Protein AF-A0A928UXD2-F1 (afdb_monomer_lite)

Radius of gyration: 13.26 Å; chains: 1; bounding box: 44×24×30 Å

pLDDT: mean 84.26, std 12.35, range [38.38, 94.88]

Structure (mmCIF, N/CA/C/O backbone):
data_AF-A0A928UXD2-F1
#
_entry.id   AF-A0A928UXD2-F1
#
loop_
_atom_site.group_PDB
_atom_site.id
_atom_site.type_symbol
_atom_site.label_atom_id
_atom_site.label_alt_id
_atom_site.label_comp_id
_atom_site.label_asym_id
_atom_site.label_entity_id
_atom_site.label_seq_id
_atom_site.pdbx_PDB_ins_code
_atom_site.Cartn_x
_atom_site.Cartn_y
_atom_site.Cartn_z
_atom_site.occupancy
_atom_site.B_iso_or_equiv
_atom_site.auth_seq_id
_atom_site.auth_comp_id
_atom_site.auth_asym_id
_atom_site.auth_atom_id
_atom_site.pdbx_PDB_model_num
ATOM 1 N N . MET A 1 1 ? 14.915 3.663 3.161 1.00 73.19 1 MET A N 1
ATOM 2 C CA . MET A 1 1 ? 14.680 4.169 4.533 1.00 73.19 1 MET A CA 1
ATOM 3 C C . MET A 1 1 ? 13.244 3.864 4.917 1.00 73.19 1 MET A C 1
ATOM 5 O O . MET A 1 1 ? 12.392 3.931 4.041 1.00 73.19 1 MET A O 1
ATOM 9 N N . LEU A 1 2 ? 12.987 3.504 6.177 1.00 84.00 2 LEU A N 1
ATOM 10 C CA . LEU A 1 2 ? 11.627 3.274 6.672 1.00 84.00 2 LEU A CA 1
ATOM 11 C C . LEU A 1 2 ? 10.919 4.628 6.837 1.00 84.00 2 LEU A C 1
ATOM 13 O O . LEU A 1 2 ? 11.472 5.527 7.470 1.00 84.00 2 LEU A O 1
ATOM 17 N N . LYS A 1 3 ? 9.731 4.773 6.254 1.00 91.38 3 LYS A N 1
ATOM 18 C CA . LYS A 1 3 ? 8.880 5.964 6.343 1.00 91.38 3 LYS A CA 1
ATOM 19 C C . LYS A 1 3 ? 7.648 5.671 7.188 1.00 91.38 3 LYS A C 1
ATOM 21 O O . LYS A 1 3 ? 7.286 4.513 7.367 1.00 91.38 3 LYS A O 1
ATOM 26 N N . GLU A 1 4 ? 6.999 6.716 7.687 1.00 93.88 4 GLU A N 1
ATOM 27 C CA . GLU A 1 4 ? 5.747 6.607 8.436 1.00 93.88 4 GLU A CA 1
ATOM 28 C C . GLU A 1 4 ? 4.649 7.399 7.722 1.00 93.88 4 GLU A C 1
ATOM 30 O O . GLU A 1 4 ? 4.905 8.476 7.181 1.00 93.88 4 GLU A O 1
ATOM 35 N N . ALA A 1 5 ? 3.435 6.853 7.693 1.00 92.06 5 ALA A N 1
ATOM 36 C CA . ALA A 1 5 ? 2.258 7.534 7.169 1.00 92.06 5 ALA A CA 1
ATOM 37 C C . ALA A 1 5 ? 1.046 7.265 8.054 1.00 92.06 5 ALA A C 1
ATOM 39 O O . ALA A 1 5 ? 0.770 6.129 8.436 1.00 92.06 5 ALA A O 1
ATOM 40 N N . THR A 1 6 ? 0.294 8.324 8.334 1.00 93.00 6 THR A N 1
ATOM 41 C CA . THR A 1 6 ? -1.017 8.230 8.967 1.00 93.00 6 THR A CA 1
ATOM 42 C C . THR A 1 6 ? -2.078 8.106 7.883 1.00 93.00 6 THR A C 1
ATOM 44 O O . THR A 1 6 ? -2.188 8.971 7.015 1.00 93.00 6 THR A O 1
ATOM 47 N N . ILE A 1 7 ? -2.863 7.036 7.939 1.00 90.75 7 ILE A N 1
ATOM 48 C CA . ILE A 1 7 ? -3.954 6.763 7.006 1.00 90.75 7 ILE A CA 1
ATOM 49 C C . ILE A 1 7 ? -5.288 6.773 7.745 1.00 90.75 7 ILE A C 1
ATOM 51 O O . ILE A 1 7 ? -5.373 6.351 8.899 1.00 90.75 7 ILE A O 1
ATOM 55 N N . THR A 1 8 ? -6.341 7.229 7.071 1.00 89.38 8 THR A N 1
ATOM 56 C CA . THR A 1 8 ? -7.708 7.186 7.598 1.00 89.38 8 THR A CA 1
ATOM 57 C C . THR A 1 8 ? -8.586 6.400 6.638 1.00 89.38 8 THR A C 1
ATOM 59 O O . THR A 1 8 ? -8.760 6.800 5.490 1.00 89.38 8 THR A O 1
ATOM 62 N N . LEU A 1 9 ? -9.165 5.299 7.113 1.00 84.25 9 LEU A N 1
ATOM 63 C CA . LEU A 1 9 ? -10.058 4.441 6.341 1.00 84.25 9 LEU A CA 1
ATOM 64 C C . LEU A 1 9 ? -11.341 4.187 7.138 1.00 84.25 9 LEU A C 1
ATOM 66 O O . LEU A 1 9 ? -11.294 3.760 8.290 1.00 84.25 9 LEU A O 1
ATOM 70 N N . ARG A 1 10 ? -12.505 4.460 6.533 1.00 84.25 10 ARG A N 1
ATOM 71 C CA . ARG A 1 10 ? -13.837 4.259 7.151 1.00 84.25 10 ARG A CA 1
ATOM 72 C C . ARG A 1 10 ? -13.970 4.874 8.558 1.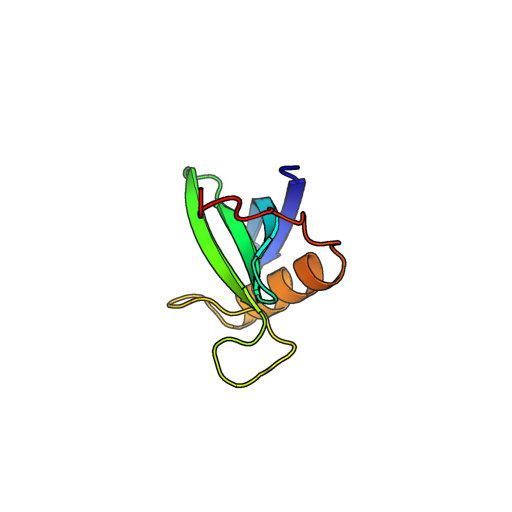00 84.25 10 ARG A C 1
ATOM 74 O O . ARG A 1 10 ? -14.569 4.281 9.450 1.00 84.25 10 ARG A O 1
ATOM 81 N N . GLY A 1 11 ? -13.379 6.053 8.764 1.00 85.88 11 GLY A N 1
ATOM 82 C CA . GLY A 1 11 ? -13.404 6.771 10.045 1.00 85.88 11 GLY A CA 1
ATOM 83 C C . GLY A 1 11 ? -12.443 6.237 11.113 1.00 85.88 11 GLY A C 1
ATOM 84 O O . GLY A 1 11 ? -12.439 6.755 12.226 1.00 85.88 11 GLY A O 1
ATOM 85 N N . LYS A 1 12 ? -11.617 5.232 10.795 1.00 85.62 12 LYS A N 1
ATOM 86 C CA . LYS A 1 12 ? -10.514 4.778 11.648 1.00 85.62 12 LYS A CA 1
ATOM 87 C C . LYS A 1 12 ? -9.201 5.330 11.125 1.00 85.62 12 LYS A C 1
ATOM 89 O O . LYS A 1 12 ? -8.910 5.202 9.939 1.00 85.62 12 LYS A O 1
ATOM 94 N N . THR A 1 13 ? -8.410 5.897 12.021 1.00 90.25 13 THR A N 1
ATOM 95 C CA . THR A 1 13 ? -7.065 6.379 11.720 1.00 90.25 13 THR A CA 1
ATOM 96 C C . THR A 1 13 ? -6.047 5.396 12.278 1.00 90.25 13 THR A C 1
ATOM 98 O O . THR A 1 13 ? -6.187 4.948 13.412 1.00 90.25 13 THR A O 1
ATOM 101 N N . THR A 1 14 ? -5.043 5.051 11.479 1.00 89.62 14 THR A N 1
ATOM 102 C CA . THR A 1 14 ? -3.923 4.201 11.892 1.00 89.62 14 THR A CA 1
ATOM 103 C C . THR A 1 14 ? -2.626 4.729 11.299 1.00 89.62 14 THR A C 1
ATOM 105 O O . THR A 1 14 ? -2.626 5.379 10.250 1.00 89.62 14 THR A O 1
ATOM 108 N N . THR A 1 15 ? -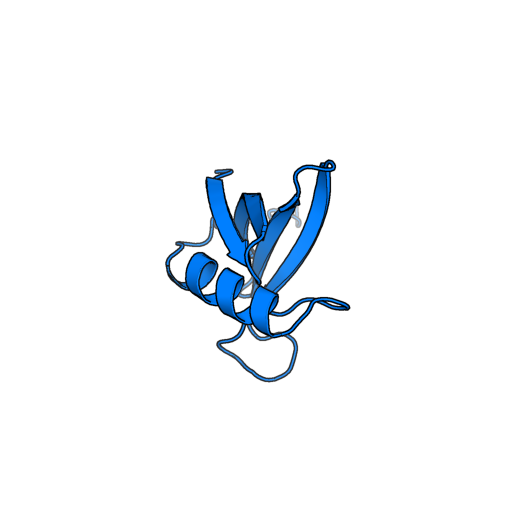1.517 4.485 11.987 1.00 92.12 15 THR A N 1
ATOM 109 C CA . THR A 1 15 ? -0.181 4.836 11.518 1.00 92.12 15 THR A CA 1
ATOM 110 C C . THR A 1 15 ? 0.529 3.587 11.036 1.00 92.12 15 THR A C 1
ATOM 112 O O . THR A 1 15 ? 0.698 2.621 11.775 1.00 92.12 15 THR A O 1
ATOM 115 N N . ILE A 1 16 ? 0.986 3.620 9.792 1.00 93.56 16 ILE A N 1
ATOM 116 C CA . ILE A 1 16 ? 1.787 2.552 9.212 1.00 93.56 16 ILE A CA 1
ATOM 117 C C . ILE A 1 16 ? 3.234 2.992 9.078 1.00 93.56 16 ILE A C 1
ATOM 119 O O . ILE A 1 16 ? 3.524 4.157 8.795 1.00 93.56 16 ILE A O 1
ATOM 123 N N . LYS A 1 17 ? 4.149 2.036 9.219 1.00 94.88 17 LYS A N 1
ATOM 124 C CA . LYS A 1 17 ? 5.527 2.207 8.759 1.00 94.88 17 LYS A CA 1
ATOM 125 C C . LYS A 1 17 ? 5.690 1.454 7.460 1.00 94.88 17 LYS A C 1
ATOM 127 O O . LYS A 1 17 ? 5.196 0.342 7.349 1.00 94.88 17 LYS A O 1
ATOM 132 N N . TYR A 1 18 ? 6.371 2.012 6.477 1.00 94.44 18 TYR A N 1
ATOM 133 C CA . TYR A 1 18 ? 6.539 1.335 5.201 1.00 94.44 18 TYR A CA 1
ATOM 134 C C . TYR A 1 18 ? 7.885 1.635 4.556 1.00 94.44 18 TYR A C 1
ATOM 136 O O . TYR A 1 18 ? 8.580 2.589 4.908 1.00 94.44 18 TYR A O 1
ATOM 144 N N . ILE A 1 19 ? 8.264 0.793 3.605 1.00 94.19 19 ILE A N 1
ATOM 145 C CA . ILE A 1 19 ? 9.393 1.025 2.714 1.00 94.19 19 ILE A CA 1
ATOM 146 C C . ILE A 1 19 ? 9.028 0.526 1.324 1.00 94.19 19 ILE A C 1
ATOM 148 O O . ILE A 1 19 ? 8.497 -0.574 1.188 1.00 94.19 19 ILE A O 1
ATOM 152 N N . VAL A 1 20 ? 9.315 1.336 0.309 1.00 92.75 20 VAL A N 1
ATOM 153 C CA . VAL A 1 20 ? 9.205 0.939 -1.095 1.00 92.75 20 VAL A CA 1
ATOM 154 C C . VAL A 1 20 ? 10.588 0.530 -1.583 1.00 92.75 20 VAL A C 1
ATOM 156 O O . VAL A 1 20 ? 11.557 1.270 -1.410 1.00 92.75 20 VAL A O 1
ATOM 159 N N . VAL A 1 21 ? 10.679 -0.661 -2.154 1.00 91.19 21 VAL A N 1
ATOM 160 C CA . VAL A 1 21 ? 11.917 -1.319 -2.573 1.00 91.19 21 VAL A CA 1
ATOM 161 C C . VAL A 1 21 ? 11.767 -1.833 -3.997 1.00 91.19 21 VAL A C 1
ATOM 163 O O . VAL A 1 21 ? 10.744 -2.415 -4.350 1.00 91.19 21 VAL A O 1
ATOM 166 N N . GLY A 1 22 ? 12.792 -1.600 -4.810 1.00 87.56 22 GLY A N 1
ATOM 167 C CA . GLY A 1 22 ? 12.893 -2.127 -6.168 1.00 87.56 22 GLY A CA 1
ATOM 168 C C . GLY A 1 22 ? 13.930 -3.244 -6.209 1.00 87.56 22 GLY A C 1
ATOM 169 O O . GLY A 1 22 ? 15.055 -3.038 -5.753 1.00 87.56 22 GLY A O 1
ATOM 170 N N . VAL A 1 23 ? 13.549 -4.412 -6.733 1.00 81.19 23 VAL A N 1
ATOM 171 C CA . VAL A 1 23 ? 14.437 -5.568 -6.951 1.00 81.19 23 VAL A CA 1
ATOM 172 C C . VAL A 1 23 ? 14.231 -6.085 -8.368 1.00 81.19 23 VAL A C 1
ATOM 174 O O . VAL A 1 23 ? 13.106 -6.420 -8.730 1.00 81.19 23 VAL A O 1
ATOM 177 N N . ASP A 1 24 ? 15.294 -6.140 -9.177 1.00 71.56 24 ASP A N 1
ATOM 178 C CA . ASP A 1 24 ? 15.302 -6.745 -10.521 1.00 71.56 24 ASP A CA 1
ATOM 179 C C . ASP A 1 24 ? 14.097 -6.370 -11.412 1.00 71.56 24 ASP A C 1
ATOM 181 O O . ASP A 1 24 ? 13.596 -7.183 -12.191 1.00 71.56 24 ASP A O 1
ATOM 185 N N . LYS A 1 25 ? 13.663 -5.099 -11.340 1.00 74.69 25 LYS A N 1
ATOM 186 C CA . LYS A 1 25 ? 12.514 -4.483 -12.054 1.00 74.69 25 LYS A CA 1
ATOM 187 C C . LYS A 1 25 ? 11.125 -4.708 -11.441 1.00 74.69 25 LYS A C 1
ATOM 189 O O . L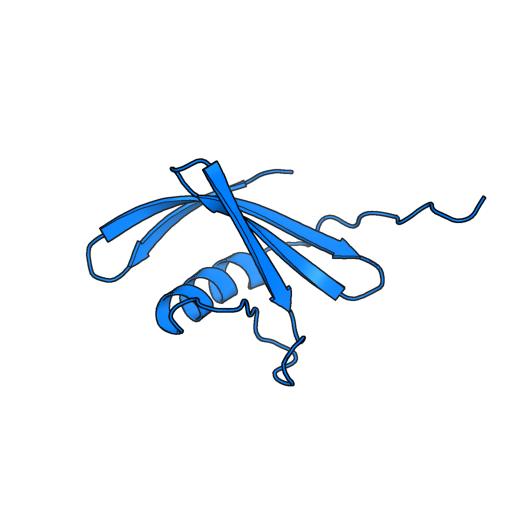YS A 1 25 ? 10.133 -4.338 -12.069 1.00 74.69 25 LYS A O 1
ATOM 194 N N . ILE A 1 26 ? 11.035 -5.280 -10.245 1.00 81.62 26 ILE A N 1
ATOM 195 C CA . ILE A 1 26 ? 9.786 -5.403 -9.489 1.00 81.62 26 ILE A CA 1
ATOM 196 C C . ILE A 1 26 ? 9.840 -4.472 -8.283 1.00 81.62 26 ILE A C 1
ATOM 198 O O . ILE A 1 26 ? 10.635 -4.661 -7.359 1.00 81.62 26 ILE A O 1
ATOM 202 N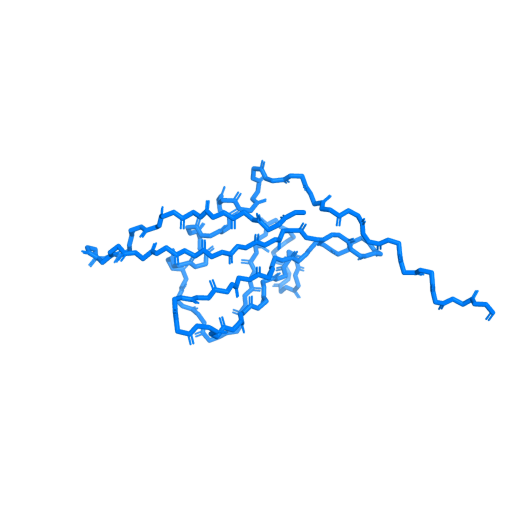 N . ASP A 1 27 ? 8.936 -3.498 -8.278 1.00 89.31 27 ASP A N 1
ATOM 203 C CA . ASP A 1 27 ? 8.706 -2.658 -7.113 1.00 89.31 27 ASP A CA 1
ATOM 204 C C . ASP A 1 27 ? 7.762 -3.374 -6.142 1.00 89.31 27 ASP A C 1
ATOM 206 O O . 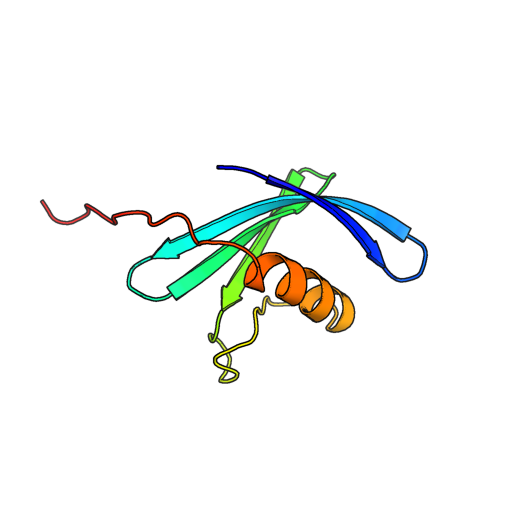ASP A 1 27 ? 6.703 -3.890 -6.521 1.00 89.31 27 ASP A O 1
ATOM 210 N N . HIS A 1 28 ? 8.136 -3.397 -4.869 1.00 91.88 28 HIS A N 1
ATOM 211 C CA . HIS A 1 28 ? 7.289 -3.869 -3.785 1.00 91.88 28 HIS A CA 1
ATOM 212 C C . HIS A 1 28 ? 7.367 -2.928 -2.582 1.00 91.88 28 HIS A C 1
ATOM 214 O O . HIS A 1 28 ? 8.355 -2.231 -2.367 1.00 91.88 28 HIS A O 1
ATOM 220 N N . ALA A 1 29 ? 6.288 -2.861 -1.814 1.00 92.75 29 ALA A N 1
ATOM 221 C CA . ALA A 1 29 ? 6.197 -2.060 -0.609 1.00 92.75 29 ALA A CA 1
ATOM 222 C C . ALA A 1 29 ? 5.982 -2.988 0.580 1.00 92.75 29 ALA A C 1
ATOM 224 O O . ALA A 1 29 ? 5.066 -3.809 0.584 1.00 92.75 29 ALA A O 1
ATOM 225 N N . ILE A 1 30 ? 6.825 -2.862 1.596 1.00 93.31 30 ILE A N 1
ATOM 226 C CA . ILE A 1 30 ? 6.685 -3.601 2.847 1.00 93.31 30 ILE A CA 1
ATOM 227 C C . ILE A 1 30 ? 6.061 -2.650 3.853 1.00 93.31 30 ILE A C 1
ATOM 229 O O . ILE A 1 30 ? 6.677 -1.651 4.217 1.00 93.31 30 ILE A O 1
ATOM 233 N N . VAL A 1 31 ? 4.854 -2.968 4.307 1.00 94.19 31 VAL A N 1
ATOM 234 C CA . VAL A 1 31 ? 4.112 -2.218 5.322 1.00 94.19 31 VAL A CA 1
ATOM 235 C C . VAL A 1 31 ? 4.210 -2.962 6.644 1.00 94.19 31 VAL A C 1
ATOM 237 O O . VAL A 1 31 ? 3.983 -4.164 6.690 1.00 94.19 31 VAL A O 1
ATOM 240 N N . THR A 1 32 ? 4.552 -2.256 7.714 1.00 94.56 32 THR A N 1
ATOM 241 C CA . THR A 1 32 ? 4.491 -2.711 9.103 1.00 94.56 32 THR A CA 1
ATOM 242 C C . THR A 1 32 ? 3.366 -1.962 9.808 1.00 94.56 32 THR A C 1
ATOM 244 O O . THR A 1 32 ? 3.386 -0.730 9.884 1.00 94.56 32 THR A O 1
ATOM 247 N N . TRP A 1 33 ? 2.391 -2.711 10.307 1.00 92.06 33 TRP A N 1
ATOM 248 C CA . TRP A 1 33 ? 1.223 -2.196 11.017 1.00 92.06 33 TRP A CA 1
ATOM 249 C C . TRP A 1 33 ? 1.539 -1.930 12.496 1.00 92.06 33 TRP A C 1
ATOM 251 O O . TRP A 1 33 ? 2.578 -2.348 13.010 1.00 92.06 33 TRP A O 1
ATOM 261 N N . GLU A 1 34 ? 0.630 -1.262 13.210 1.00 88.94 34 GLU A N 1
ATOM 262 C CA . GLU A 1 34 ? 0.798 -0.938 14.639 1.00 88.94 34 GLU A CA 1
ATOM 263 C C . GLU A 1 34 ? 0.965 -2.179 15.530 1.00 88.94 34 GLU A C 1
ATOM 265 O O . GLU A 1 34 ? 1.670 -2.129 16.535 1.00 88.94 34 GLU A O 1
ATOM 270 N N . ASN A 1 35 ? 0.363 -3.310 15.145 1.00 89.12 35 ASN A N 1
ATOM 271 C CA . ASN A 1 35 ? 0.511 -4.596 15.837 1.00 89.12 35 ASN A CA 1
ATOM 272 C C . ASN A 1 35 ? 1.855 -5.301 15.535 1.00 89.12 35 ASN A C 1
ATOM 274 O O . ASN A 1 35 ? 2.100 -6.388 16.053 1.00 89.12 35 ASN A O 1
ATOM 278 N N . GLY A 1 36 ? 2.711 -4.713 14.693 1.00 89.62 36 GLY A N 1
ATOM 279 C CA . GLY A 1 36 ? 3.987 -5.281 14.254 1.00 89.62 36 GLY A CA 1
ATOM 280 C C . GLY A 1 36 ? 3.884 -6.276 13.094 1.00 89.62 36 GLY A C 1
ATOM 281 O O . GLY A 1 36 ? 4.915 -6.741 12.604 1.00 89.62 36 GLY A O 1
ATOM 282 N N . GLU A 1 37 ? 2.674 -6.591 12.631 1.00 92.19 37 GLU A N 1
ATOM 283 C CA . GLU A 1 37 ? 2.449 -7.431 11.459 1.00 92.19 37 GLU A CA 1
ATOM 284 C C . GLU A 1 37 ? 3.010 -6.759 10.205 1.00 92.19 37 GLU A C 1
ATOM 286 O O . GLU A 1 37 ? 3.011 -5.530 10.085 1.00 92.19 37 GLU A O 1
ATOM 291 N N . ARG A 1 38 ? 3.498 -7.570 9.263 1.00 93.25 38 ARG A N 1
ATOM 292 C CA . ARG A 1 38 ? 4.061 -7.085 8.006 1.00 93.25 38 ARG A CA 1
ATOM 293 C C . ARG A 1 38 ? 3.281 -7.613 6.819 1.00 93.25 38 ARG A C 1
ATOM 295 O O . ARG A 1 38 ? 3.076 -8.816 6.696 1.00 93.25 38 ARG A O 1
ATOM 302 N N . THR A 1 39 ? 2.941 -6.718 5.905 1.00 93.00 39 THR A N 1
ATOM 303 C CA . THR A 1 39 ? 2.284 -7.054 4.643 1.00 93.00 39 THR A CA 1
ATOM 304 C C . THR A 1 39 ? 3.106 -6.519 3.486 1.00 93.00 39 THR A C 1
ATOM 306 O O . THR A 1 39 ? 3.577 -5.383 3.524 1.00 93.00 39 THR A O 1
ATOM 309 N N . THR A 1 40 ? 3.275 -7.339 2.452 1.00 92.25 40 THR A N 1
ATOM 310 C CA . THR A 1 40 ? 4.007 -6.947 1.244 1.00 92.25 40 THR A CA 1
ATOM 311 C C . THR A 1 40 ? 3.027 -6.689 0.111 1.00 92.25 40 THR A C 1
ATOM 313 O O . THR A 1 40 ? 2.180 -7.533 -0.184 1.00 92.25 40 THR A O 1
ATOM 316 N N . PHE A 1 41 ? 3.151 -5.528 -0.517 1.00 92.44 41 PHE A N 1
ATOM 317 C CA . PHE A 1 41 ? 2.417 -5.123 -1.707 1.00 92.44 41 PHE A CA 1
ATOM 318 C C . PHE A 1 41 ? 3.355 -5.186 -2.902 1.00 92.44 41 PHE A C 1
ATOM 320 O O . PHE A 1 41 ? 4.482 -4.714 -2.812 1.00 92.44 41 PHE A O 1
ATOM 327 N N . TYR A 1 42 ? 2.897 -5.723 -4.023 1.00 90.44 42 TYR A N 1
ATOM 328 C CA . TYR A 1 42 ? 3.685 -5.820 -5.250 1.00 90.44 42 TYR A CA 1
ATOM 329 C C . TYR A 1 42 ? 3.054 -4.966 -6.339 1.00 90.44 42 TYR A C 1
ATOM 331 O O . TYR A 1 42 ? 1.839 -5.024 -6.541 1.00 90.44 42 TYR A O 1
ATOM 339 N N . LYS A 1 43 ? 3.870 -4.204 -7.067 1.00 88.94 43 LYS A N 1
ATOM 340 C CA . LYS A 1 43 ? 3.412 -3.446 -8.228 1.00 88.94 43 LYS A CA 1
ATOM 341 C C . LYS A 1 43 ? 3.351 -4.360 -9.453 1.00 88.94 43 LYS A C 1
ATOM 343 O O . LYS A 1 43 ? 4.339 -4.991 -9.817 1.00 88.94 43 LYS A O 1
ATOM 348 N N . GLY A 1 44 ? 2.186 -4.447 -10.095 1.00 82.19 44 GLY A N 1
ATOM 349 C CA . GLY A 1 44 ? 2.044 -5.117 -11.394 1.00 82.19 44 GLY A CA 1
ATOM 350 C C . GLY A 1 44 ? 1.941 -6.647 -11.383 1.00 82.19 44 GLY A C 1
ATOM 351 O O . GLY A 1 44 ? 1.932 -7.247 -12.458 1.00 82.19 44 GLY A O 1
ATOM 352 N N . LEU A 1 45 ? 1.823 -7.290 -10.214 1.00 74.50 45 LEU A N 1
ATOM 353 C CA . LEU A 1 45 ? 1.858 -8.757 -10.097 1.00 74.50 45 LEU A CA 1
ATOM 354 C C . LEU A 1 45 ? 0.597 -9.469 -10.640 1.00 74.50 45 LEU A C 1
ATOM 356 O O . LEU A 1 45 ? 0.675 -10.629 -11.035 1.00 74.50 45 LEU A O 1
ATOM 360 N N . TYR A 1 46 ? -0.553 -8.786 -10.711 1.00 67.81 46 TYR A N 1
ATOM 361 C CA . TYR A 1 46 ? -1.851 -9.384 -11.085 1.00 67.81 46 TYR A CA 1
ATOM 362 C C . TYR A 1 46 ? -2.441 -8.821 -12.389 1.00 67.81 46 TYR A C 1
ATOM 364 O O . TYR A 1 46 ? -3.651 -8.690 -12.553 1.00 67.81 46 TYR A O 1
ATOM 372 N N . GLY A 1 47 ? -1.585 -8.456 -13.346 1.00 64.69 47 GLY A N 1
ATOM 373 C CA . GLY A 1 47 ? -2.014 -8.010 -14.679 1.00 64.69 47 GLY A CA 1
ATOM 374 C C . GLY A 1 47 ? -2.390 -6.527 -14.777 1.00 64.69 47 GLY A C 1
ATOM 375 O O . GLY A 1 47 ? -2.445 -5.990 -15.883 1.00 64.69 47 GLY A O 1
ATOM 376 N N . VAL A 1 48 ? -2.543 -5.826 -13.650 1.00 68.94 48 VAL A N 1
ATOM 377 C CA . VAL A 1 48 ? -2.665 -4.362 -13.615 1.00 68.94 48 VAL A CA 1
ATOM 378 C C . VAL A 1 48 ? -1.292 -3.753 -13.342 1.00 68.94 48 VAL A C 1
ATOM 380 O O . VAL A 1 48 ? -0.894 -3.566 -12.197 1.00 68.94 48 VAL A O 1
ATOM 383 N N . LYS A 1 49 ? -0.549 -3.445 -14.414 1.00 66.31 49 LYS A N 1
ATOM 384 C CA . LYS A 1 49 ? 0.863 -3.004 -14.359 1.00 66.31 49 LYS A CA 1
ATOM 385 C C . LYS A 1 49 ? 1.141 -1.826 -13.415 1.00 66.31 49 LYS A C 1
ATOM 387 O O . LYS A 1 49 ? 2.240 -1.730 -12.886 1.00 66.31 49 LYS A O 1
ATOM 392 N N . ASN A 1 50 ? 0.151 -0.963 -13.197 1.00 72.00 50 ASN A N 1
ATOM 393 C CA . ASN A 1 50 ? 0.298 0.265 -12.415 1.00 72.00 50 ASN A CA 1
ATOM 394 C C . ASN A 1 50 ? -0.390 0.198 -11.045 1.00 72.00 50 ASN A C 1
ATOM 396 O O . ASN A 1 50 ? -0.601 1.237 -10.429 1.00 72.00 50 ASN A O 1
ATOM 400 N N . ARG A 1 51 ? -0.782 -0.992 -10.578 1.00 80.62 51 ARG A N 1
ATOM 401 C CA . ARG A 1 51 ? -1.459 -1.150 -9.290 1.00 80.62 51 ARG A CA 1
ATOM 402 C C . ARG A 1 51 ? -0.591 -1.924 -8.317 1.00 80.62 51 ARG A C 1
ATOM 404 O O . ARG A 1 51 ? 0.036 -2.918 -8.689 1.00 80.62 51 ARG A O 1
ATOM 411 N N . TRP A 1 52 ? -0.568 -1.442 -7.082 1.00 90.00 52 TRP A N 1
ATOM 412 C CA . TRP A 1 52 ? 0.018 -2.150 -5.959 1.00 90.00 52 TRP A CA 1
ATOM 413 C C . TRP A 1 52 ? -1.023 -3.101 -5.414 1.00 90.00 52 TRP A C 1
ATOM 415 O O . TRP A 1 52 ? -2.155 -2.696 -5.189 1.00 90.00 52 TRP A O 1
ATOM 425 N N . GLU A 1 53 ? -0.666 -4.358 -5.205 1.00 88.19 53 GLU A N 1
ATOM 426 C CA . GLU A 1 53 ? -1.628 -5.351 -4.745 1.00 88.19 53 GLU A CA 1
ATOM 427 C C . GLU A 1 53 ? -1.013 -6.297 -3.722 1.00 88.19 53 GLU A C 1
ATOM 429 O O . GLU A 1 53 ? 0.182 -6.599 -3.738 1.00 88.19 53 GLU A O 1
ATOM 434 N N . THR A 1 54 ? -1.863 -6.786 -2.829 1.00 88.75 54 THR A N 1
ATOM 435 C CA . THR A 1 54 ? -1.537 -7.828 -1.863 1.00 88.75 54 THR A CA 1
ATOM 436 C C . THR A 1 54 ? -2.751 -8.731 -1.677 1.00 88.75 54 THR A C 1
ATOM 438 O O . THR A 1 54 ? -3.875 -8.347 -2.012 1.00 88.75 54 THR A O 1
ATOM 441 N N . LYS 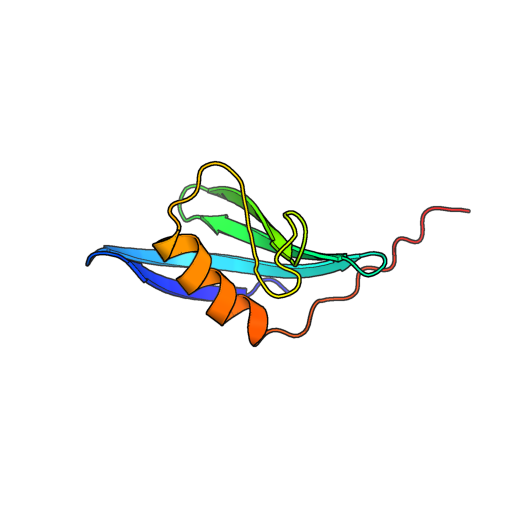A 1 55 ? -2.529 -9.949 -1.185 1.00 83.12 55 LYS A N 1
ATOM 442 C CA . LYS A 1 55 ? -3.628 -10.882 -0.922 1.00 83.12 55 LYS A CA 1
ATOM 443 C C . LYS A 1 55 ? -4.385 -10.465 0.336 1.00 83.12 55 LYS A C 1
ATOM 445 O O . LYS A 1 55 ? -3.812 -9.857 1.233 1.00 83.12 55 LYS A O 1
ATOM 450 N N . ASP A 1 56 ? -5.668 -10.812 0.373 1.00 83.12 56 ASP A N 1
ATOM 451 C CA . ASP A 1 56 ? -6.515 -10.727 1.569 1.00 83.12 56 ASP A CA 1
ATOM 452 C C . ASP A 1 56 ? -6.670 -9.314 2.167 1.00 83.12 56 ASP A C 1
ATOM 454 O O . ASP A 1 56 ? -6.974 -9.156 3.348 1.00 83.12 56 ASP A O 1
ATOM 458 N N . MET A 1 57 ? -6.517 -8.274 1.339 1.00 86.31 57 MET A N 1
ATOM 459 C CA . MET A 1 57 ? -6.670 -6.877 1.746 1.00 86.31 57 MET A CA 1
ATOM 460 C C . MET A 1 57 ? -7.875 -6.219 1.052 1.00 86.31 57 MET A C 1
ATOM 462 O O . MET A 1 57 ? -8.100 -6.450 -0.139 1.00 86.31 57 MET A O 1
ATOM 466 N N . PRO A 1 58 ? -8.657 -5.378 1.754 1.00 88.88 58 PRO A N 1
ATOM 467 C CA . PRO A 1 58 ? -9.744 -4.620 1.144 1.00 88.88 58 PRO A CA 1
ATOM 468 C C . PRO A 1 58 ? -9.264 -3.707 0.005 1.00 88.88 58 PRO A C 1
ATOM 470 O O . PRO A 1 58 ? -8.231 -3.049 0.125 1.00 88.88 58 PRO A O 1
ATOM 473 N N . ALA A 1 59 ? -10.037 -3.629 -1.084 1.00 86.81 59 ALA A N 1
ATOM 474 C CA . ALA A 1 59 ? -9.681 -2.837 -2.265 1.00 86.81 59 ALA A CA 1
ATOM 475 C C . ALA A 1 59 ? -9.501 -1.338 -1.961 1.00 86.81 59 ALA A C 1
ATOM 477 O O . ALA A 1 59 ? -8.588 -0.720 -2.487 1.00 86.81 59 ALA A O 1
ATOM 478 N N . ASP A 1 60 ? -10.310 -0.775 -1.062 1.00 88.62 60 ASP A N 1
ATOM 479 C CA . ASP A 1 60 ? -10.206 0.622 -0.623 1.00 88.62 60 ASP A CA 1
ATOM 480 C C . ASP A 1 60 ? -8.887 0.913 0.107 1.00 88.62 60 ASP A C 1
ATOM 482 O O . ASP A 1 60 ? -8.281 1.966 -0.088 1.00 88.62 60 ASP A O 1
ATOM 486 N N . LEU A 1 61 ? -8.410 -0.034 0.919 1.00 88.88 61 LEU A N 1
ATOM 487 C CA . LEU A 1 61 ? -7.108 0.070 1.573 1.00 88.88 61 LEU A CA 1
ATOM 488 C C . LEU A 1 61 ? -5.960 -0.094 0.572 1.00 88.88 61 LEU A C 1
ATOM 490 O O . LEU A 1 61 ? -4.969 0.628 0.654 1.00 88.88 61 LEU A O 1
ATOM 494 N N . ILE A 1 62 ? -6.105 -1.014 -0.385 1.00 89.94 62 ILE A N 1
ATOM 495 C CA . ILE A 1 62 ? -5.148 -1.184 -1.481 1.00 89.94 62 ILE A CA 1
ATOM 496 C C . ILE A 1 62 ? -5.015 0.114 -2.281 1.00 89.94 62 ILE A C 1
ATOM 498 O O . ILE A 1 62 ? -3.894 0.553 -2.528 1.00 89.94 62 ILE A O 1
ATOM 502 N N . ASP A 1 63 ? -6.126 0.739 -2.664 1.00 88.94 63 ASP A N 1
ATOM 503 C CA . ASP A 1 63 ? -6.118 1.949 -3.486 1.00 88.94 63 ASP A CA 1
ATOM 504 C C . ASP A 1 63 ? -5.494 3.129 -2.717 1.00 88.94 63 ASP A C 1
ATOM 506 O O . ASP A 1 63 ? -4.606 3.805 -3.239 1.00 88.94 63 ASP A O 1
ATOM 510 N N . LEU A 1 64 ? -5.845 3.303 -1.435 1.00 90.88 64 LEU A N 1
ATOM 511 C CA . LEU A 1 64 ? -5.251 4.329 -0.569 1.00 90.88 64 LEU A CA 1
ATOM 512 C C . LEU A 1 64 ? -3.729 4.174 -0.432 1.00 90.88 64 LEU A C 1
ATOM 514 O O . LEU A 1 64 ? -2.982 5.147 -0.534 1.00 90.88 64 LEU A O 1
ATOM 518 N N . LEU A 1 65 ? -3.258 2.952 -0.181 1.00 91.56 65 LEU A N 1
ATOM 519 C CA . LEU A 1 65 ? -1.831 2.672 -0.028 1.00 91.56 65 LEU A CA 1
ATOM 520 C C . LEU A 1 65 ? -1.084 2.766 -1.359 1.00 91.56 65 LEU A C 1
ATOM 522 O O . LEU A 1 65 ? 0.031 3.282 -1.393 1.00 91.56 65 LEU A O 1
ATOM 526 N N . SER A 1 66 ? -1.716 2.349 -2.458 1.00 90.50 66 SER A N 1
ATOM 527 C CA . SER A 1 66 ? -1.174 2.500 -3.810 1.00 90.50 66 SER A CA 1
ATOM 528 C C . SER A 1 66 ? -0.850 3.959 -4.119 1.00 90.50 66 SER A C 1
ATOM 530 O O . SER A 1 66 ? 0.232 4.245 -4.621 1.00 90.50 66 SER A O 1
ATOM 532 N N . GLU A 1 67 ? -1.743 4.896 -3.779 1.00 90.38 67 GLU A N 1
ATOM 533 C CA . GLU A 1 67 ? -1.505 6.333 -3.979 1.00 90.38 67 GLU A CA 1
ATOM 534 C C . GLU A 1 67 ? -0.327 6.879 -3.163 1.00 90.38 67 GLU A C 1
ATOM 536 O O . GLU A 1 67 ? 0.325 7.841 -3.584 1.00 90.38 67 GLU A O 1
ATOM 541 N N . ILE A 1 68 ? -0.063 6.297 -1.990 1.00 91.62 68 ILE A N 1
ATOM 542 C CA . ILE A 1 68 ? 1.099 6.645 -1.167 1.00 91.62 68 ILE A CA 1
ATOM 543 C C . ILE A 1 68 ? 2.362 6.113 -1.840 1.00 91.62 68 ILE A C 1
ATOM 545 O O . ILE A 1 68 ? 3.291 6.880 -2.073 1.00 91.62 68 ILE A O 1
ATOM 549 N N . PHE A 1 69 ? 2.383 4.829 -2.199 1.00 91.94 69 PHE A N 1
ATOM 550 C CA . PHE A 1 69 ? 3.558 4.181 -2.782 1.00 91.94 69 PHE A CA 1
ATOM 551 C C . PHE A 1 69 ? 3.909 4.719 -4.173 1.00 91.94 69 PHE A C 1
ATOM 553 O O . PHE A 1 69 ? 5.078 4.745 -4.536 1.00 91.94 69 PHE A O 1
ATOM 560 N N . GLU A 1 70 ? 2.938 5.204 -4.947 1.00 90.56 70 GLU A N 1
ATOM 561 C CA . GLU A 1 70 ? 3.200 5.760 -6.281 1.00 90.56 70 GLU A CA 1
ATOM 562 C C . GLU A 1 70 ? 3.984 7.081 -6.248 1.00 90.56 70 GLU A C 1
ATOM 564 O O . GLU A 1 70 ? 4.631 7.449 -7.225 1.00 90.56 70 GLU A O 1
ATOM 569 N N . LYS A 1 71 ? 3.951 7.799 -5.121 1.00 89.88 71 LYS A N 1
ATOM 570 C CA . LYS A 1 71 ? 4.705 9.050 -4.921 1.00 89.88 71 LYS A CA 1
ATOM 571 C C . LYS A 1 71 ? 6.129 8.803 -4.428 1.00 89.88 71 LYS A C 1
ATOM 573 O O . LYS A 1 71 ? 6.892 9.750 -4.240 1.00 89.88 71 LYS A O 1
ATOM 578 N N . GLU A 1 72 ? 6.471 7.549 -4.177 1.00 90.00 72 GLU A N 1
ATOM 579 C CA . GLU A 1 72 ? 7.727 7.153 -3.571 1.00 90.00 72 GLU A CA 1
ATOM 580 C C . GLU A 1 72 ? 8.753 6.773 -4.630 1.00 90.00 72 GLU A C 1
ATOM 582 O O . GLU A 1 72 ? 8.436 6.155 -5.644 1.00 90.00 72 GLU A O 1
ATOM 587 N N . THR A 1 73 ? 10.015 7.103 -4.366 1.00 87.69 73 THR A N 1
ATOM 588 C CA . THR A 1 73 ? 11.135 6.572 -5.142 1.00 87.69 73 THR A CA 1
ATOM 589 C C . THR A 1 73 ? 11.576 5.259 -4.496 1.00 87.69 73 THR A C 1
ATOM 591 O O . THR A 1 73 ? 12.032 5.297 -3.346 1.00 87.69 73 THR A O 1
ATOM 594 N N . PRO A 1 74 ? 11.470 4.108 -5.187 1.00 88.06 74 PRO A N 1
ATOM 595 C CA . PRO A 1 74 ? 11.890 2.830 -4.632 1.00 88.06 74 PRO A CA 1
ATOM 596 C C . PRO A 1 74 ? 13.364 2.854 -4.237 1.00 88.06 74 PRO A C 1
ATOM 598 O O . PRO A 1 74 ? 14.226 3.310 -4.993 1.00 88.06 74 PRO A O 1
ATOM 601 N N . VAL A 1 75 ? 13.659 2.329 -3.052 1.00 88.75 75 VAL A N 1
ATOM 602 C CA . VAL A 1 75 ? 15.032 2.058 -2.637 1.00 88.75 75 VAL A CA 1
ATOM 603 C C . VAL A 1 75 ? 15.518 0.871 -3.457 1.00 88.75 75 VAL A C 1
ATOM 605 O O . VAL A 1 75 ? 15.002 -0.235 -3.304 1.00 88.75 75 VAL A O 1
ATOM 608 N N . GLN A 1 76 ? 16.483 1.108 -4.343 1.00 84.12 76 GLN A N 1
ATOM 609 C CA . GLN A 1 76 ? 17.114 0.035 -5.102 1.00 84.12 76 GLN A CA 1
ATOM 610 C C . GLN A 1 76 ? 17.921 -0.826 -4.136 1.00 84.12 76 GLN A C 1
ATOM 612 O O . GLN A 1 76 ? 18.792 -0.321 -3.424 1.00 84.12 76 GLN A O 1
ATOM 617 N N . MET A 1 77 ? 17.581 -2.108 -4.074 1.00 71.56 77 MET A N 1
ATOM 618 C CA . MET A 1 77 ? 18.391 -3.094 -3.380 1.00 71.56 77 MET A CA 1
ATOM 619 C C . MET A 1 77 ? 19.108 -3.901 -4.450 1.00 71.56 77 MET A C 1
ATOM 621 O O . MET A 1 77 ? 18.475 -4.696 -5.141 1.00 71.56 77 MET A O 1
ATOM 625 N N . ASP A 1 78 ? 20.413 -3.672 -4.596 1.00 59.38 78 ASP A N 1
ATOM 626 C CA . ASP A 1 78 ? 21.246 -4.553 -5.404 1.00 59.38 78 ASP A CA 1
ATOM 627 C C . ASP A 1 78 ? 21.224 -5.937 -4.759 1.00 59.38 78 ASP A C 1
ATOM 629 O O . ASP A 1 78 ? 21.652 -6.133 -3.616 1.00 59.38 78 ASP A O 1
ATOM 633 N N . VAL A 1 79 ? 20.675 -6.903 -5.489 1.00 56.28 79 VAL A N 1
ATOM 634 C CA . VAL A 1 79 ? 20.806 -8.314 -5.150 1.00 56.28 79 VAL A CA 1
ATOM 635 C C . VAL A 1 79 ? 22.189 -8.737 -5.633 1.00 56.28 79 VAL A C 1
ATOM 637 O O . VAL A 1 79 ? 22.331 -9.408 -6.649 1.00 56.28 79 VAL A O 1
ATOM 640 N N . ASP A 1 80 ? 23.231 -8.325 -4.909 1.00 47.47 80 ASP A N 1
ATOM 641 C CA . ASP A 1 80 ? 24.559 -8.932 -5.030 1.00 47.47 80 ASP A CA 1
ATOM 642 C C . ASP A 1 80 ? 24.480 -10.346 -4.434 1.00 47.47 80 ASP A C 1
ATOM 644 O O . ASP A 1 80 ? 24.884 -10.619 -3.304 1.00 47.47 80 ASP A O 1
ATOM 648 N N . ILE A 1 81 ? 23.862 -11.262 -5.177 1.00 50.72 81 ILE A N 1
ATOM 649 C CA . ILE A 1 81 ? 23.883 -12.691 -4.882 1.00 50.72 81 ILE A CA 1
ATOM 650 C C . ILE A 1 81 ? 24.140 -13.449 -6.178 1.00 50.72 81 ILE A C 1
ATOM 652 O O . ILE A 1 81 ? 23.290 -14.196 -6.635 1.00 50.72 81 ILE A O 1
ATOM 656 N N . TYR A 1 82 ? 25.319 -13.246 -6.759 1.00 38.38 82 TYR A N 1
ATOM 657 C CA . TYR A 1 82 ? 26.137 -14.323 -7.322 1.00 38.38 82 TYR A CA 1
ATOM 658 C C . TYR A 1 82 ? 27.598 -13.858 -7.306 1.00 38.38 82 TYR A C 1
ATOM 660 O O . TYR A 1 82 ? 28.071 -13.200 -8.231 1.00 38.38 82 TYR A O 1
ATOM 668 N N . GLY A 1 83 ? 28.282 -14.182 -6.205 1.00 39.44 83 GLY A N 1
ATOM 669 C CA . GLY A 1 83 ? 29.707 -14.507 -6.261 1.00 39.44 83 GLY A CA 1
ATOM 670 C C . GLY A 1 83 ? 29.921 -15.877 -6.894 1.00 39.44 83 GLY A C 1
ATOM 671 O O . GLY A 1 83 ? 28.947 -16.669 -6.928 1.00 39.44 83 GLY A O 1
#

Organism: NCBI:txid2082723

Secondary structure (DSSP, 8-state):
--EEEEEEETTEEEEEEEEEEEETTEEEEEEE-TTS-EEEEEESTTS-TT-EE-TT--HHHHHHHHHHHTTSPPEE-------

Foldseek 3Di:
DWDKDWDADPNDIFIWIKAWADDPRKIKMWIQGPVRDIFIWTACPPPNNLFTDGPPDDPVVRVRVSVVNVVDDHDYDPPPPDD

Sequence (83 aa):
MLKEATITLRGKTTTIKYIVVGVDKIDHAIVTWENGERTTFYKGLYGVKNRWETKDMPADLIDLLSEIFEKETPVQMDVDIYG